Protein AF-A0A2E1GQQ6-F1 (afdb_monomer_lite)

Structure (mmCIF, N/CA/C/O backbone):
data_AF-A0A2E1GQQ6-F1
#
_entry.id   AF-A0A2E1GQQ6-F1
#
loop_
_atom_site.group_PDB
_atom_site.id
_atom_site.type_symbol
_atom_site.label_atom_id
_atom_site.label_alt_id
_atom_site.label_comp_id
_atom_site.label_asym_id
_atom_site.label_entity_id
_atom_site.label_seq_id
_atom_site.pdbx_PDB_ins_code
_atom_site.Cartn_x
_atom_site.Cartn_y
_atom_site.Cartn_z
_atom_site.occupancy
_atom_site.B_iso_or_equiv
_atom_site.auth_seq_id
_atom_site.auth_comp_id
_atom_site.auth_asym_id
_atom_site.auth_atom_id
_atom_site.pdbx_PDB_model_num
ATOM 1 N N . MET A 1 1 ? 24.071 32.514 13.127 1.00 74.44 1 MET A N 1
ATOM 2 C CA . MET A 1 1 ? 22.614 32.603 12.866 1.00 74.44 1 MET A CA 1
ATOM 3 C C . MET A 1 1 ? 22.090 31.425 12.038 1.00 74.44 1 MET A C 1
ATOM 5 O O . MET A 1 1 ? 21.162 30.774 12.488 1.00 74.44 1 MET A O 1
ATOM 9 N N . VAL A 1 2 ? 22.703 31.080 10.898 1.00 82.38 2 VAL A N 1
ATOM 10 C CA . VAL A 1 2 ? 22.243 29.980 10.014 1.00 82.38 2 VAL A CA 1
ATOM 11 C C . VAL A 1 2 ? 22.197 28.607 10.707 1.00 82.38 2 VAL A C 1
ATOM 13 O O . VAL A 1 2 ? 21.226 27.877 10.551 1.00 82.38 2 VAL A O 1
ATOM 16 N N . ILE A 1 3 ? 23.193 28.286 11.541 1.00 85.06 3 ILE A N 1
ATOM 17 C CA . ILE A 1 3 ? 23.261 26.999 12.259 1.00 85.06 3 ILE A CA 1
ATOM 18 C C . ILE A 1 3 ? 22.079 26.824 13.229 1.00 85.06 3 ILE A C 1
ATOM 20 O O . ILE A 1 3 ? 21.514 25.742 13.313 1.00 85.06 3 ILE A O 1
ATOM 24 N N . ALA A 1 4 ? 21.651 27.891 13.915 1.00 84.00 4 ALA A N 1
ATOM 25 C CA . ALA A 1 4 ? 20.536 27.822 14.863 1.00 84.00 4 ALA A CA 1
ATOM 26 C C . ALA A 1 4 ? 19.196 27.529 14.165 1.00 84.00 4 ALA A C 1
ATOM 28 O O . ALA A 1 4 ? 18.404 26.731 14.662 1.00 84.00 4 ALA A O 1
ATOM 29 N N . VAL A 1 5 ? 18.973 28.128 12.989 1.00 84.75 5 VAL A N 1
ATOM 30 C CA . VAL A 1 5 ? 17.780 27.879 12.161 1.00 84.75 5 VAL A CA 1
ATOM 31 C C . VAL A 1 5 ? 17.817 26.475 11.553 1.00 84.75 5 VAL A C 1
ATOM 33 O O . VAL A 1 5 ? 16.802 25.784 11.532 1.00 84.75 5 VAL A O 1
ATOM 36 N N . ALA A 1 6 ? 18.988 26.016 11.103 1.00 84.00 6 ALA A N 1
ATOM 37 C CA . ALA A 1 6 ? 19.149 24.665 10.572 1.00 84.00 6 ALA A CA 1
ATOM 38 C C . ALA A 1 6 ? 18.859 23.597 11.640 1.00 84.00 6 ALA A C 1
ATOM 40 O O . ALA A 1 6 ? 18.137 22.640 11.368 1.00 84.00 6 ALA A O 1
ATOM 41 N N . SER A 1 7 ? 19.354 23.787 12.867 1.00 80.06 7 SER A N 1
ATOM 42 C CA . SER A 1 7 ? 19.105 22.866 13.978 1.00 80.06 7 SER A CA 1
ATOM 43 C C . SER A 1 7 ? 17.629 22.820 14.385 1.00 80.06 7 SER A C 1
ATOM 45 O O . SER A 1 7 ? 17.089 21.732 14.572 1.00 80.06 7 SER A O 1
ATOM 47 N N . SER A 1 8 ? 16.938 23.962 14.482 1.00 77.19 8 SER A N 1
ATOM 48 C CA . SER A 1 8 ? 15.508 23.974 14.828 1.00 77.19 8 SER A CA 1
ATOM 49 C C . SER A 1 8 ? 14.635 23.342 13.735 1.00 77.19 8 SER A C 1
ATOM 51 O O . SER A 1 8 ? 13.708 22.582 14.035 1.00 77.19 8 SER A O 1
ATOM 53 N N . LEU A 1 9 ? 14.964 23.571 12.460 1.00 81.81 9 LEU A N 1
ATOM 54 C CA . LEU A 1 9 ? 14.266 22.951 11.334 1.00 81.81 9 LEU A CA 1
ATOM 55 C C . LEU A 1 9 ? 14.525 21.437 11.258 1.00 81.81 9 LEU A C 1
ATOM 57 O O . LEU A 1 9 ? 13.600 20.665 11.013 1.00 81.81 9 LEU A O 1
ATOM 61 N N . ALA A 1 10 ? 15.755 20.991 11.522 1.00 80.00 10 ALA A N 1
ATOM 62 C CA . ALA A 1 10 ? 16.095 19.569 11.550 1.00 80.00 10 ALA A CA 1
ATOM 63 C C . ALA A 1 10 ? 15.324 18.814 12.648 1.00 80.00 10 ALA A C 1
ATOM 65 O O . ALA A 1 10 ? 14.791 17.730 12.398 1.00 80.00 10 ALA A O 1
ATOM 66 N N . LEU A 1 11 ? 15.210 19.406 13.842 1.00 76.94 11 LEU A N 1
ATOM 67 C CA . LEU A 1 11 ? 14.472 18.818 14.964 1.00 76.94 11 LEU A CA 1
ATOM 68 C C . LEU A 1 11 ? 12.967 18.719 14.679 1.00 76.94 11 LEU A C 1
ATOM 70 O O . LEU A 1 11 ? 12.367 17.661 14.882 1.00 76.94 11 LEU A O 1
ATOM 74 N N . THR A 1 12 ? 12.362 19.790 14.160 1.00 77.19 12 THR A N 1
ATOM 75 C CA . THR A 1 12 ? 10.931 19.793 13.814 1.00 77.19 12 THR A CA 1
ATOM 76 C C . THR A 1 12 ? 10.620 18.827 12.669 1.00 77.19 12 THR A C 1
ATOM 78 O O . THR A 1 12 ? 9.651 18.072 12.760 1.00 77.19 12 THR A O 1
ATOM 81 N N . HIS A 1 13 ? 11.469 18.766 11.636 1.00 79.31 13 HIS A N 1
ATOM 82 C CA . HIS A 1 13 ? 11.330 17.803 10.543 1.00 79.31 13 HIS A CA 1
ATOM 83 C C . HIS A 1 13 ? 11.395 16.359 11.046 1.00 79.31 13 HIS A C 1
ATOM 85 O O . HIS A 1 13 ? 10.543 15.554 10.681 1.00 79.31 13 HIS A O 1
ATOM 91 N N . SER A 1 14 ? 12.365 16.026 11.903 1.00 77.25 14 SER A N 1
ATOM 92 C CA . SER A 1 14 ? 12.521 14.663 12.424 1.00 77.25 14 SER A CA 1
ATOM 93 C C . SER A 1 14 ? 11.286 14.201 13.209 1.00 77.25 14 SER A C 1
ATOM 95 O O . SER A 1 14 ? 10.759 13.122 12.946 1.00 77.25 14 SER A O 1
ATOM 97 N N . SER A 1 15 ? 10.759 15.055 14.097 1.00 78.75 15 SER A N 1
ATOM 98 C CA . SER A 1 15 ? 9.586 14.732 14.922 1.00 78.75 15 SER A CA 1
ATOM 99 C C . SER A 1 15 ? 8.288 14.602 14.109 1.00 78.75 15 SER A C 1
ATOM 101 O O . SER A 1 15 ? 7.494 13.688 14.334 1.00 78.75 15 SER A O 1
ATOM 103 N N . LEU A 1 16 ? 8.063 15.484 13.129 1.00 84.00 16 LEU A N 1
ATOM 104 C CA . LEU A 1 16 ? 6.848 15.456 12.304 1.00 84.00 16 LEU A CA 1
ATOM 105 C C . LEU A 1 16 ? 6.864 14.337 11.258 1.00 84.00 16 LEU A C 1
ATOM 107 O O . LEU A 1 16 ? 5.804 13.819 10.899 1.00 84.00 16 LEU A O 1
ATOM 111 N N . LYS A 1 17 ? 8.047 13.951 10.772 1.00 84.25 17 LYS A N 1
ATOM 112 C CA . LYS A 1 17 ? 8.210 12.959 9.703 1.00 84.25 17 LYS A CA 1
ATOM 113 C C . LYS A 1 17 ? 7.617 11.603 10.064 1.00 84.25 17 LYS A C 1
ATOM 115 O O . LYS A 1 17 ? 7.040 10.954 9.198 1.00 84.25 17 LYS A O 1
ATOM 120 N N . GLU A 1 18 ? 7.738 11.172 11.315 1.00 85.25 18 GLU A N 1
ATOM 121 C CA . GLU A 1 18 ? 7.160 9.902 11.763 1.00 85.25 18 GLU A CA 1
ATOM 122 C C . GLU A 1 18 ? 5.626 9.945 11.756 1.00 85.25 18 GLU A C 1
ATOM 124 O O . GLU A 1 18 ? 4.987 9.096 11.136 1.00 85.25 18 GLU A O 1
ATOM 129 N N . LYS A 1 19 ? 5.027 11.001 12.323 1.00 88.25 19 LYS A N 1
ATOM 130 C CA . LYS A 1 19 ? 3.566 11.187 12.309 1.00 88.25 19 LYS A CA 1
ATOM 131 C C . LYS A 1 19 ? 3.003 11.260 10.889 1.00 88.25 19 LYS A C 1
ATOM 133 O O . LYS A 1 19 ? 1.976 10.658 10.596 1.00 88.25 19 LYS A O 1
ATOM 138 N N . GLN A 1 20 ? 3.690 11.964 9.990 1.00 87.38 20 GLN A N 1
ATOM 139 C CA . GLN A 1 20 ? 3.296 12.051 8.583 1.00 87.38 20 GLN A CA 1
ATOM 140 C C . GLN A 1 20 ? 3.356 10.688 7.887 1.00 87.38 20 GLN A C 1
ATOM 142 O O . GLN A 1 20 ? 2.429 10.338 7.162 1.00 87.38 20 GLN A O 1
ATOM 147 N N . LYS A 1 21 ? 4.412 9.900 8.127 1.00 89.25 21 LYS A N 1
ATOM 148 C CA . LYS A 1 21 ? 4.534 8.545 7.572 1.00 89.25 21 LYS A CA 1
ATOM 149 C C . LYS A 1 21 ? 3.391 7.640 8.025 1.00 89.25 21 LYS A C 1
ATOM 151 O O . LYS A 1 21 ? 2.816 6.953 7.185 1.00 89.25 21 LYS A O 1
ATOM 156 N N . ASN A 1 22 ? 3.041 7.679 9.308 1.00 90.19 22 ASN A N 1
ATOM 157 C CA . ASN A 1 22 ? 1.941 6.878 9.844 1.00 90.19 22 ASN A CA 1
ATOM 158 C C . ASN A 1 22 ? 0.600 7.306 9.236 1.00 90.19 22 ASN A C 1
ATOM 160 O O . ASN A 1 22 ? -0.171 6.460 8.798 1.00 90.19 22 ASN A O 1
ATOM 164 N N . ASN A 1 23 ? 0.362 8.612 9.085 1.00 90.88 23 ASN A N 1
ATOM 165 C CA . ASN A 1 23 ? -0.854 9.108 8.439 1.00 90.88 23 ASN A CA 1
ATOM 166 C C . ASN A 1 23 ? -0.981 8.640 6.981 1.00 90.88 23 ASN A C 1
ATOM 168 O O . ASN A 1 23 ? -2.053 8.196 6.580 1.00 90.88 23 ASN A O 1
ATOM 172 N N . VAL A 1 24 ? 0.106 8.696 6.203 1.00 93.00 24 VAL A N 1
ATOM 173 C CA . VAL A 1 24 ? 0.122 8.225 4.805 1.00 93.00 24 VAL A CA 1
ATOM 174 C C . VAL A 1 24 ? -0.084 6.708 4.726 1.00 93.00 24 VAL A C 1
ATOM 176 O O . VAL A 1 24 ? -0.796 6.227 3.846 1.00 93.00 24 VAL A O 1
ATOM 179 N N . ARG A 1 25 ? 0.509 5.941 5.652 1.00 93.88 25 ARG A N 1
ATOM 180 C CA . ARG A 1 25 ? 0.303 4.488 5.758 1.00 93.88 25 ARG A CA 1
ATOM 181 C C . ARG A 1 25 ? -1.166 4.158 6.030 1.00 93.88 25 ARG A C 1
ATOM 183 O O . ARG A 1 25 ? -1.743 3.357 5.298 1.00 93.88 25 ARG A O 1
ATOM 190 N N . ASN A 1 26 ? -1.775 4.811 7.014 1.00 95.06 26 ASN A N 1
ATOM 191 C CA . ASN A 1 26 ? -3.164 4.559 7.393 1.00 95.06 26 ASN A CA 1
ATOM 192 C C . ASN A 1 26 ? -4.144 4.989 6.298 1.00 95.06 26 ASN A C 1
ATOM 194 O O . ASN A 1 26 ? -5.111 4.287 6.025 1.00 95.06 26 ASN A O 1
ATOM 198 N N . GLU A 1 27 ? -3.874 6.104 5.618 1.00 95.12 27 GLU A N 1
ATOM 199 C CA . GLU A 1 27 ? -4.644 6.531 4.448 1.00 95.12 27 GLU A CA 1
ATOM 200 C C . GLU A 1 27 ? -4.548 5.516 3.299 1.00 95.12 27 GLU A C 1
ATOM 202 O O . GLU A 1 27 ? -5.554 5.204 2.666 1.00 95.12 27 GLU A O 1
ATOM 207 N N . LYS A 1 28 ? -3.368 4.933 3.052 1.00 94.81 28 L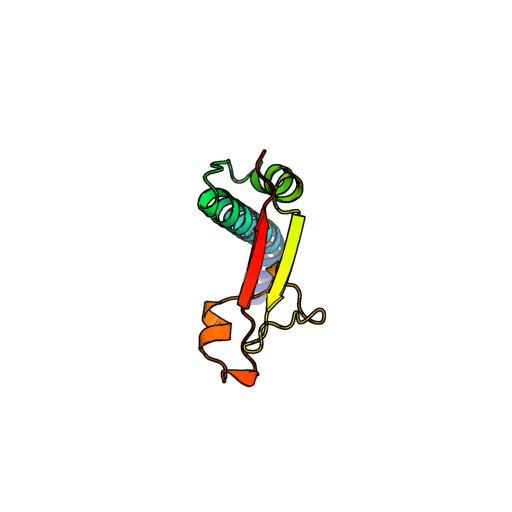YS A N 1
ATOM 208 C CA . LYS A 1 28 ? -3.227 3.858 2.059 1.00 94.81 28 LYS A CA 1
ATOM 209 C C . LYS A 1 28 ? -4.069 2.633 2.430 1.00 94.81 28 LYS A C 1
ATOM 211 O O . LYS A 1 28 ? -4.767 2.111 1.566 1.00 94.81 28 LYS A O 1
ATOM 216 N N . MET A 1 29 ? -4.038 2.203 3.692 1.00 95.88 29 MET A N 1
ATOM 217 C CA . MET A 1 29 ? -4.866 1.090 4.184 1.00 95.88 29 MET A CA 1
ATOM 218 C C . MET A 1 29 ? -6.362 1.384 4.037 1.00 95.88 29 MET A C 1
ATOM 220 O O . MET A 1 29 ? -7.102 0.554 3.518 1.00 95.88 29 MET A O 1
ATOM 224 N N . GLN A 1 30 ? -6.790 2.588 4.420 1.00 96.19 30 GLN A N 1
ATOM 225 C CA . GLN A 1 30 ? -8.163 3.060 4.255 1.00 96.19 30 GLN A CA 1
ATOM 226 C C . GLN A 1 30 ? -8.601 3.013 2.785 1.00 96.19 30 GLN A C 1
ATOM 228 O O . GLN A 1 30 ? -9.688 2.530 2.485 1.00 96.19 30 GLN A O 1
ATOM 233 N N . ASN A 1 31 ? -7.749 3.472 1.865 1.00 94.81 31 ASN A N 1
ATOM 234 C CA . ASN A 1 31 ? -8.048 3.450 0.435 1.00 94.81 31 ASN A CA 1
ATOM 235 C C . ASN A 1 31 ? -8.184 2.021 -0.103 1.00 94.81 31 ASN A C 1
ATOM 237 O O . ASN A 1 31 ? -9.079 1.772 -0.903 1.00 94.81 31 ASN A O 1
ATOM 241 N N . ILE A 1 32 ? -7.341 1.082 0.346 1.00 94.44 32 ILE A N 1
ATOM 242 C CA . ILE A 1 32 ? -7.444 -0.338 -0.031 1.00 94.44 32 ILE A CA 1
ATOM 243 C C . ILE A 1 32 ? -8.767 -0.925 0.477 1.00 94.44 32 ILE A C 1
ATOM 245 O O . ILE A 1 32 ? -9.510 -1.515 -0.305 1.00 94.44 32 ILE A O 1
ATOM 249 N N . LEU A 1 33 ? -9.114 -0.698 1.745 1.00 95.31 33 LEU A N 1
ATOM 250 C CA . LEU A 1 33 ? -10.388 -1.135 2.329 1.00 95.31 33 LEU A CA 1
ATOM 251 C C . LEU A 1 33 ? -11.605 -0.543 1.602 1.00 95.31 33 LEU A C 1
ATOM 253 O O . LEU A 1 33 ? -12.589 -1.241 1.358 1.00 95.31 33 LEU A O 1
ATOM 257 N N . ALA A 1 34 ? -11.522 0.717 1.176 1.00 95.56 34 ALA A N 1
ATOM 258 C CA . ALA A 1 34 ? -12.597 1.358 0.428 1.00 95.56 34 ALA A CA 1
ATOM 259 C C . ALA A 1 34 ? -12.860 0.676 -0.927 1.00 95.56 34 ALA A C 1
ATOM 261 O O . ALA A 1 34 ? -14.000 0.681 -1.392 1.00 95.56 34 ALA A O 1
ATOM 262 N N . THR A 1 35 ? -11.851 0.045 -1.548 1.00 93.56 35 THR A N 1
ATOM 263 C CA . THR A 1 35 ? -12.033 -0.689 -2.818 1.00 93.56 35 THR A CA 1
ATOM 264 C C . THR A 1 35 ? -12.907 -1.937 -2.684 1.00 93.56 35 THR A C 1
ATOM 266 O O . THR A 1 35 ? -13.537 -2.339 -3.657 1.00 93.56 35 THR A O 1
ATOM 269 N N . ILE A 1 36 ? -12.988 -2.508 -1.478 1.00 93.25 36 ILE A N 1
ATOM 270 C CA . ILE A 1 36 ? -13.840 -3.658 -1.141 1.00 93.25 36 ILE A CA 1
ATOM 271 C C . ILE A 1 36 ? -15.112 -3.234 -0.386 1.00 93.25 36 ILE A C 1
ATOM 273 O O . ILE A 1 36 ? -15.802 -4.069 0.189 1.00 93.25 36 ILE A O 1
ATOM 277 N N . GLY A 1 37 ? -15.430 -1.932 -0.377 1.00 92.56 37 GLY A N 1
ATOM 278 C CA . GLY A 1 37 ? -16.648 -1.380 0.224 1.00 92.56 37 GLY A CA 1
ATOM 279 C C . GLY A 1 37 ? -16.590 -1.146 1.738 1.00 92.56 37 GLY A C 1
ATOM 280 O O . GLY A 1 37 ? -17.611 -0.807 2.335 1.00 92.56 37 GLY A O 1
ATOM 281 N N . ILE A 1 38 ? -15.420 -1.288 2.370 1.00 92.88 38 ILE A N 1
ATOM 282 C CA . ILE A 1 38 ? -15.241 -1.048 3.806 1.00 92.88 38 ILE A CA 1
ATOM 283 C C . ILE A 1 38 ? -14.736 0.381 4.022 1.00 92.88 38 ILE A C 1
ATOM 285 O O . ILE A 1 38 ? -13.579 0.704 3.753 1.00 92.88 38 ILE A O 1
ATOM 289 N N . TYR A 1 39 ? -15.602 1.247 4.544 1.00 93.75 39 TYR A N 1
ATOM 290 C CA . TYR A 1 39 ? -15.263 2.633 4.863 1.00 93.75 39 TYR A CA 1
ATOM 291 C C . TYR A 1 39 ? -14.936 2.773 6.347 1.00 93.75 39 TYR A C 1
ATOM 293 O O . TYR A 1 39 ? -15.738 2.421 7.208 1.00 93.75 39 TYR A O 1
ATOM 301 N N . THR A 1 40 ? -13.756 3.307 6.646 1.00 91.38 40 THR A N 1
ATOM 302 C CA . THR A 1 40 ? -13.251 3.433 8.015 1.00 91.38 40 THR A CA 1
ATOM 303 C C . THR A 1 40 ? -12.508 4.752 8.231 1.00 91.38 40 THR A C 1
ATOM 305 O O . THR A 1 40 ? -12.208 5.454 7.263 1.00 91.38 40 THR A O 1
ATOM 308 N N . SER A 1 41 ? -12.231 5.115 9.486 1.00 92.38 41 SER A N 1
ATOM 309 C CA . SER A 1 41 ? -11.398 6.272 9.827 1.00 92.38 41 SER A CA 1
ATOM 310 C C . SER A 1 41 ? -9.909 5.935 9.711 1.00 92.38 41 SER A C 1
ATOM 312 O O . SER A 1 41 ? -9.511 4.770 9.728 1.00 92.38 41 SER A O 1
ATOM 314 N N . ARG A 1 42 ? -9.045 6.955 9.631 1.00 88.38 42 ARG A N 1
ATOM 315 C CA . ARG A 1 42 ? -7.588 6.735 9.599 1.00 88.38 42 ARG A CA 1
ATOM 316 C C . ARG A 1 42 ? -7.057 6.108 10.889 1.00 88.38 42 ARG A C 1
ATOM 318 O O . ARG A 1 42 ? -6.043 5.420 10.834 1.00 88.38 42 ARG A O 1
ATOM 325 N N . GLU A 1 43 ? -7.697 6.337 12.037 1.00 90.56 43 GLU A N 1
ATOM 326 C CA . GLU A 1 43 ? -7.257 5.735 13.303 1.00 90.56 43 GLU A CA 1
ATOM 327 C C . GLU A 1 43 ? -7.551 4.232 13.365 1.00 90.56 43 GLU A C 1
ATOM 329 O O . GLU A 1 43 ? -6.764 3.484 13.933 1.00 90.56 43 GLU A O 1
ATOM 334 N N . SER A 1 44 ? -8.656 3.788 12.759 1.00 92.69 44 SER A N 1
ATOM 335 C CA . SER A 1 44 ? -9.115 2.389 12.788 1.00 92.69 44 SER A CA 1
ATOM 336 C C . SER A 1 44 ? -8.736 1.589 11.535 1.00 92.69 44 SER A C 1
ATOM 338 O O . SER A 1 44 ? -8.927 0.374 11.486 1.00 92.69 44 SER A O 1
ATOM 340 N N . ALA A 1 45 ? -8.162 2.251 10.524 1.00 93.81 45 ALA A N 1
ATOM 341 C CA . ALA A 1 45 ? -7.771 1.633 9.262 1.00 93.81 45 ALA A CA 1
ATOM 342 C C . ALA A 1 45 ? -6.805 0.457 9.439 1.00 93.81 45 ALA A C 1
ATOM 344 O O . ALA A 1 45 ? -6.990 -0.558 8.783 1.00 93.81 45 ALA A O 1
ATOM 345 N N . GLU A 1 46 ? -5.808 0.561 10.320 1.00 94.50 46 GLU A N 1
ATOM 346 C CA . GLU A 1 46 ? -4.799 -0.495 10.490 1.00 94.50 46 GLU A CA 1
ATOM 347 C C . GLU A 1 46 ? -5.379 -1.779 11.102 1.00 94.50 46 GLU A C 1
ATOM 349 O O . GLU A 1 46 ? -5.094 -2.881 10.627 1.00 94.50 46 GLU A O 1
ATOM 354 N N . GLU A 1 47 ? -6.246 -1.642 12.107 1.00 95.00 47 GLU A N 1
ATOM 355 C CA . GLU A 1 47 ? -6.919 -2.773 12.753 1.00 95.00 47 GLU A CA 1
ATOM 356 C C . GLU A 1 47 ? -7.833 -3.508 11.763 1.00 95.00 47 GLU A C 1
ATOM 358 O O . GLU A 1 47 ? -7.741 -4.725 11.594 1.00 95.00 47 GLU A O 1
ATOM 363 N N . ILE A 1 48 ? -8.674 -2.759 11.047 1.00 94.44 48 ILE A N 1
ATOM 364 C CA . ILE A 1 48 ? -9.630 -3.316 10.082 1.00 94.44 48 ILE A CA 1
ATOM 365 C C . ILE A 1 48 ? -8.899 -3.892 8.865 1.00 94.44 48 ILE A C 1
ATOM 367 O O . ILE A 1 48 ? -9.282 -4.946 8.359 1.00 94.44 48 ILE A O 1
ATOM 371 N N . TYR A 1 49 ? -7.816 -3.252 8.422 1.00 95.38 49 TYR A N 1
ATOM 372 C CA . TYR A 1 49 ? -6.976 -3.754 7.337 1.00 95.38 49 TYR A CA 1
ATOM 373 C C . TYR A 1 49 ? -6.393 -5.117 7.685 1.00 95.38 49 TYR A C 1
ATOM 375 O O . TYR A 1 49 ? -6.541 -6.054 6.912 1.00 95.38 49 TYR A O 1
ATOM 383 N N . THR A 1 50 ? -5.808 -5.251 8.876 1.00 94.00 50 THR A N 1
ATOM 384 C CA . THR A 1 50 ? -5.221 -6.518 9.336 1.00 94.00 50 THR A CA 1
ATOM 385 C C . THR A 1 50 ? -6.274 -7.619 9.487 1.00 94.00 50 THR A C 1
ATOM 387 O O . THR A 1 50 ? -5.970 -8.796 9.323 1.00 94.00 50 THR A O 1
ATOM 390 N N . LYS A 1 51 ? -7.526 -7.248 9.778 1.00 94.44 51 LYS A N 1
ATOM 391 C CA . LYS A 1 51 ? -8.643 -8.191 9.882 1.00 94.44 51 LYS A CA 1
ATOM 392 C C . LYS A 1 51 ? -9.123 -8.713 8.524 1.00 94.44 5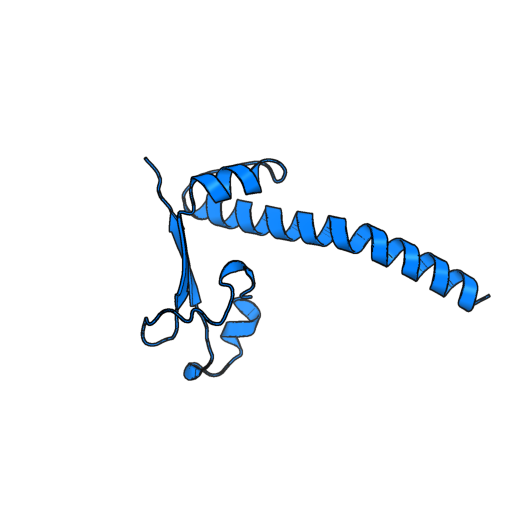1 LYS A C 1
ATOM 394 O O . LYS A 1 51 ? -9.500 -9.876 8.435 1.00 94.44 51 LYS A O 1
ATOM 399 N N . HIS A 1 52 ? -9.159 -7.859 7.500 1.00 94.25 52 HIS A N 1
ATOM 400 C CA . HIS A 1 52 ? -9.778 -8.191 6.213 1.00 94.25 52 HIS A CA 1
ATOM 401 C C . HIS A 1 52 ? -8.782 -8.543 5.111 1.00 94.25 52 HIS A C 1
ATOM 403 O O . HIS A 1 52 ? -9.121 -9.337 4.240 1.00 94.25 52 HIS A O 1
ATOM 409 N N . ILE A 1 53 ? -7.577 -7.977 5.111 1.00 95.00 53 ILE A N 1
ATOM 410 C CA . ILE A 1 53 ? -6.562 -8.263 4.095 1.00 95.00 53 ILE A CA 1
ATOM 411 C C . ILE A 1 53 ? -5.728 -9.452 4.560 1.00 95.00 53 ILE A C 1
ATOM 413 O O . ILE A 1 53 ? -4.893 -9.333 5.454 1.00 95.00 53 ILE A O 1
ATOM 417 N N . VAL A 1 54 ? -5.986 -10.611 3.956 1.00 94.69 54 VAL A N 1
ATOM 418 C CA . VAL A 1 54 ? -5.389 -11.894 4.352 1.00 94.69 54 VAL A CA 1
ATOM 419 C C . VAL A 1 54 ? -4.071 -12.178 3.642 1.00 94.69 54 VAL A C 1
ATOM 421 O O . VAL A 1 54 ? -3.221 -12.881 4.183 1.00 94.69 54 VAL A O 1
ATOM 424 N N . GLU A 1 55 ? -3.882 -11.627 2.443 1.00 93.81 55 GLU A N 1
ATOM 425 C CA . GLU A 1 55 ? -2.672 -11.843 1.655 1.00 93.81 55 GLU A CA 1
ATOM 426 C C . GLU A 1 55 ? -2.297 -10.592 0.857 1.00 93.81 55 GLU A C 1
ATOM 428 O O . GLU A 1 55 ? -3.155 -9.903 0.297 1.00 93.81 55 GLU A O 1
ATOM 433 N N . GLU A 1 56 ? -0.995 -10.315 0.778 1.00 94.50 56 GLU A N 1
ATOM 434 C CA . GLU A 1 56 ? -0.441 -9.258 -0.063 1.00 94.50 56 GLU A CA 1
ATOM 435 C C . GLU A 1 56 ? 0.568 -9.847 -1.053 1.00 94.50 56 GLU A C 1
ATOM 437 O O . GLU A 1 56 ? 1.642 -10.311 -0.670 1.00 94.50 56 GLU A O 1
ATOM 442 N N . LEU A 1 57 ? 0.269 -9.768 -2.345 1.00 94.38 57 LEU A N 1
ATOM 443 C CA . LEU A 1 57 ? 1.062 -10.366 -3.416 1.00 94.38 57 LEU A CA 1
ATOM 444 C C . LEU A 1 57 ? 1.724 -9.290 -4.278 1.00 94.38 57 LEU A C 1
ATOM 446 O O . LEU A 1 57 ? 1.085 -8.330 -4.701 1.00 94.38 57 LEU A O 1
ATOM 450 N N . SER A 1 58 ? 3.008 -9.468 -4.573 1.00 94.94 58 SER A N 1
ATOM 451 C CA . SER A 1 58 ? 3.789 -8.601 -5.457 1.00 94.94 58 SER A CA 1
ATOM 452 C C . SER A 1 58 ? 3.971 -9.292 -6.799 1.00 94.94 58 SER A C 1
ATOM 454 O O . SER A 1 58 ? 5.006 -9.899 -7.067 1.00 94.94 58 SER A O 1
ATOM 456 N N . LEU A 1 59 ? 2.948 -9.241 -7.645 1.00 94.56 59 LEU A N 1
ATOM 457 C CA . LEU A 1 59 ? 2.942 -10.000 -8.889 1.00 94.56 59 LEU A CA 1
ATOM 458 C C . LEU A 1 59 ? 3.918 -9.418 -9.911 1.00 94.56 59 LEU A C 1
ATOM 460 O O . LEU A 1 59 ? 4.039 -8.203 -10.068 1.00 94.56 59 LEU A O 1
ATOM 464 N N . LYS A 1 60 ? 4.600 -10.291 -10.640 1.00 93.94 60 LYS A N 1
ATOM 465 C CA . LYS A 1 60 ? 5.313 -9.947 -11.871 1.00 93.94 60 LYS A CA 1
ATOM 466 C C . LYS A 1 60 ? 4.358 -10.024 -13.059 1.00 93.94 60 LYS A C 1
ATOM 468 O O . LYS A 1 60 ? 3.231 -10.502 -12.943 1.00 93.94 60 LYS A O 1
ATOM 473 N N . ILE A 1 61 ? 4.827 -9.588 -14.224 1.00 91.06 61 ILE A N 1
ATOM 474 C CA . ILE A 1 61 ? 4.044 -9.648 -15.465 1.00 91.06 61 ILE A CA 1
ATOM 475 C C . ILE A 1 61 ? 3.650 -11.077 -15.877 1.00 91.06 61 ILE A C 1
ATOM 477 O O . ILE A 1 61 ? 2.635 -11.269 -16.535 1.00 91.06 61 ILE A O 1
ATOM 481 N N . ASP A 1 62 ? 4.418 -12.083 -15.458 1.00 91.69 62 ASP A N 1
ATOM 482 C CA . ASP A 1 62 ? 4.125 -13.502 -15.693 1.00 91.69 62 ASP A CA 1
ATOM 483 C C . ASP A 1 62 ? 3.105 -14.096 -14.699 1.00 91.69 62 ASP A C 1
ATOM 485 O O . ASP A 1 62 ? 2.775 -15.277 -14.787 1.00 91.69 62 ASP A O 1
ATOM 489 N N . GLY A 1 63 ? 2.605 -13.297 -13.750 1.00 89.69 63 GLY A N 1
ATOM 490 C CA . GLY A 1 63 ? 1.674 -13.731 -12.709 1.00 89.69 63 GLY A CA 1
ATOM 491 C C . GLY A 1 63 ? 2.332 -14.434 -11.519 1.00 89.69 63 GLY A C 1
ATOM 492 O O . GLY A 1 63 ? 1.632 -14.820 -10.584 1.00 89.69 63 GLY A O 1
ATOM 493 N N . THR A 1 64 ? 3.659 -14.587 -11.502 1.00 93.06 64 THR A N 1
ATOM 494 C CA . THR A 1 64 ? 4.371 -15.137 -10.342 1.00 93.06 64 THR A CA 1
ATOM 495 C C . THR A 1 64 ? 4.497 -14.098 -9.232 1.00 93.06 64 THR A C 1
ATOM 497 O O . THR A 1 64 ? 4.664 -12.903 -9.486 1.00 93.06 64 THR A O 1
ATOM 500 N N . ASN A 1 65 ? 4.430 -14.545 -7.976 1.00 93.25 65 ASN A N 1
ATOM 501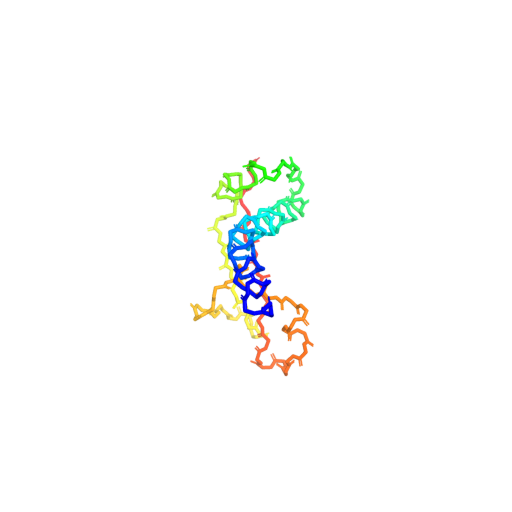 C CA . ASN A 1 65 ? 4.628 -13.669 -6.826 1.00 93.25 65 ASN A CA 1
ATOM 502 C C . ASN A 1 65 ? 6.124 -13.441 -6.562 1.00 93.25 65 ASN A C 1
ATOM 504 O O . ASN A 1 65 ? 6.894 -14.393 -6.417 1.00 93.25 65 ASN A O 1
ATOM 508 N N . ASP A 1 66 ? 6.533 -12.181 -6.451 1.00 92.31 66 ASP A N 1
ATOM 509 C CA . ASP A 1 66 ? 7.865 -11.796 -6.008 1.00 92.31 66 ASP A CA 1
ATOM 510 C C . ASP A 1 66 ? 7.904 -11.569 -4.492 1.00 92.31 66 ASP A C 1
ATOM 512 O O . ASP A 1 66 ? 7.567 -10.500 -3.993 1.00 92.31 66 ASP A O 1
ATOM 516 N N . GLN A 1 67 ? 8.386 -12.566 -3.753 1.00 88.94 67 GLN A N 1
ATOM 517 C CA . GLN A 1 67 ? 8.507 -12.489 -2.293 1.00 88.94 67 GLN A CA 1
ATOM 518 C C . GLN A 1 67 ? 9.670 -11.601 -1.812 1.00 88.94 67 GLN A C 1
ATOM 520 O O . GLN A 1 67 ? 9.799 -11.362 -0.614 1.00 88.94 67 GLN A O 1
ATOM 525 N N . SER A 1 68 ? 10.536 -11.116 -2.711 1.00 88.00 68 SER A N 1
ATOM 526 C CA . SER A 1 68 ? 11.678 -10.272 -2.330 1.00 88.00 68 SER A CA 1
ATOM 527 C C . SER A 1 68 ? 11.289 -8.825 -2.018 1.00 88.00 68 SER A C 1
ATOM 529 O O . SER A 1 68 ? 12.064 -8.097 -1.394 1.00 88.00 68 SER A O 1
ATOM 531 N N . VAL A 1 69 ? 10.091 -8.401 -2.430 1.00 87.56 69 VAL A N 1
ATOM 532 C CA . VAL A 1 69 ? 9.607 -7.029 -2.277 1.00 87.56 69 VAL A CA 1
ATOM 533 C C . VAL A 1 69 ? 8.342 -7.024 -1.428 1.00 87.56 69 VAL A C 1
ATOM 535 O O . VAL A 1 69 ? 7.437 -7.827 -1.607 1.00 87.56 69 VAL A O 1
ATOM 538 N N . SER A 1 70 ? 8.263 -6.076 -0.498 1.00 90.88 70 SER A N 1
ATOM 539 C CA . SER A 1 70 ? 7.046 -5.856 0.280 1.00 90.88 70 SER A CA 1
ATOM 540 C C . SER A 1 70 ? 5.985 -5.165 -0.577 1.00 90.88 70 SER A C 1
ATOM 542 O O . SER A 1 70 ? 6.148 -3.997 -0.946 1.00 90.88 70 SER A O 1
ATOM 544 N N . THR A 1 71 ? 4.879 -5.867 -0.823 1.00 91.69 71 THR A N 1
ATOM 545 C CA . THR A 1 71 ? 3.718 -5.408 -1.600 1.00 91.69 71 THR A CA 1
ATOM 546 C C . THR A 1 71 ? 3.215 -4.042 -1.141 1.00 91.69 71 THR A C 1
ATOM 548 O O . THR A 1 71 ? 3.067 -3.117 -1.944 1.00 91.69 71 THR A O 1
ATOM 551 N N . PHE A 1 72 ? 3.041 -3.855 0.171 1.00 93.00 72 PHE A N 1
ATOM 552 C CA . PHE A 1 72 ? 2.617 -2.579 0.745 1.00 93.00 72 PHE A CA 1
ATOM 553 C C . PHE A 1 72 ? 3.548 -1.398 0.431 1.00 93.00 72 PHE A C 1
ATOM 555 O O . PHE A 1 72 ? 3.088 -0.259 0.346 1.00 93.00 72 PHE A O 1
ATOM 562 N N . ASN A 1 73 ? 4.841 -1.626 0.216 1.00 91.94 73 ASN A N 1
ATOM 563 C CA . ASN A 1 73 ? 5.795 -0.553 -0.078 1.00 91.94 73 ASN A CA 1
ATOM 564 C C . ASN A 1 73 ? 5.885 -0.208 -1.572 1.00 91.94 73 ASN A C 1
ATOM 566 O O . ASN A 1 73 ? 6.504 0.797 -1.940 1.00 91.94 73 ASN A O 1
ATOM 570 N N . ILE A 1 74 ? 5.230 -0.986 -2.436 1.00 92.00 74 ILE A N 1
ATOM 571 C CA . ILE A 1 74 ? 5.206 -0.725 -3.870 1.00 92.00 74 ILE A CA 1
ATOM 572 C C . ILE A 1 74 ? 4.410 0.551 -4.155 1.00 92.00 74 ILE A C 1
ATOM 574 O O . ILE A 1 74 ? 3.304 0.778 -3.651 1.00 92.00 74 ILE A O 1
ATOM 578 N N . SER A 1 75 ? 5.007 1.406 -4.984 1.00 92.00 75 SER A N 1
ATOM 579 C CA . SER A 1 75 ? 4.390 2.629 -5.488 1.00 92.00 75 SER A CA 1
ATOM 580 C C . SER A 1 75 ? 4.094 2.452 -6.973 1.00 92.00 75 SER A C 1
ATOM 582 O O . SER A 1 75 ? 5.002 2.561 -7.795 1.00 92.00 75 SER A O 1
ATOM 584 N N . LEU A 1 76 ? 2.826 2.208 -7.319 1.00 89.06 76 LEU A N 1
ATOM 585 C CA . LEU A 1 76 ? 2.389 1.975 -8.704 1.00 89.06 76 LEU A CA 1
ATOM 586 C C . LEU A 1 76 ? 2.878 3.063 -9.673 1.00 89.06 76 LEU A C 1
ATOM 588 O O . LEU A 1 76 ? 3.358 2.762 -10.758 1.00 89.06 76 LEU A O 1
ATOM 592 N N . AS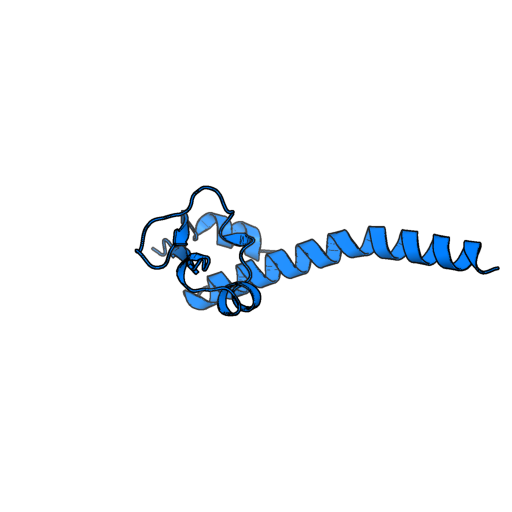N A 1 77 ? 2.860 4.331 -9.259 1.00 92.12 77 ASN A N 1
ATOM 593 C CA . ASN A 1 77 ? 3.348 5.448 -10.075 1.00 92.12 77 ASN A CA 1
ATOM 594 C C . ASN A 1 77 ? 4.847 5.372 -10.433 1.00 92.12 77 ASN A C 1
ATOM 596 O O . ASN A 1 77 ? 5.272 5.992 -11.408 1.00 92.12 77 ASN A O 1
ATOM 600 N N . LYS A 1 78 ? 5.656 4.678 -9.624 1.00 93.31 78 LYS A N 1
ATOM 601 C CA . LYS A 1 78 ? 7.070 4.410 -9.901 1.00 93.31 78 LYS A CA 1
ATOM 602 C C . LYS A 1 78 ? 7.222 3.142 -10.730 1.00 93.31 78 LYS A C 1
ATOM 604 O O . LYS A 1 78 ? 8.034 3.145 -11.645 1.00 93.31 78 LYS A O 1
ATOM 609 N N . GLU A 1 79 ? 6.442 2.103 -10.434 1.00 92.50 79 GLU A N 1
ATOM 610 C CA . GLU A 1 79 ? 6.460 0.841 -11.186 1.00 92.50 79 GLU A CA 1
ATOM 611 C C . GLU A 1 79 ? 6.102 1.052 -12.655 1.00 92.50 79 GLU A C 1
ATOM 613 O O . GLU A 1 79 ? 6.849 0.619 -13.518 1.00 92.50 79 GLU A O 1
ATOM 618 N N . LEU A 1 80 ? 5.061 1.834 -12.953 1.00 91.81 80 LEU A N 1
ATOM 619 C CA . LEU A 1 80 ? 4.626 2.124 -14.328 1.00 91.81 80 LEU A CA 1
ATOM 620 C C . LEU A 1 80 ? 5.670 2.859 -15.189 1.00 91.81 80 LEU A C 1
ATOM 622 O O . LEU A 1 80 ? 5.478 3.014 -16.390 1.00 91.81 80 LEU A O 1
ATOM 626 N N . LYS A 1 81 ? 6.756 3.359 -14.586 1.00 95.12 81 LYS A N 1
ATOM 627 C CA . LYS A 1 81 ? 7.872 4.002 -15.300 1.00 95.12 81 LYS A CA 1
ATOM 628 C C . LYS A 1 81 ? 9.023 3.042 -15.598 1.00 95.12 81 LYS A C 1
ATOM 630 O O . LYS A 1 81 ? 9.960 3.436 -16.288 1.00 95.12 81 LYS A O 1
ATOM 635 N N . LYS A 1 82 ? 9.001 1.834 -15.033 1.00 94.25 82 LYS A N 1
ATOM 636 C CA . LYS A 1 82 ? 10.022 0.808 -15.256 1.00 94.25 82 LYS A CA 1
ATOM 637 C C . LYS A 1 82 ? 9.704 -0.003 -16.516 1.00 94.25 82 LYS A C 1
ATOM 639 O O . LYS A 1 82 ? 8.539 -0.054 -16.915 1.00 94.25 82 LYS A O 1
ATOM 644 N N . PRO A 1 83 ? 10.701 -0.683 -17.107 1.00 94.75 83 PRO A N 1
ATOM 645 C CA . PRO A 1 83 ? 10.453 -1.706 -18.118 1.00 94.75 83 PRO A CA 1
ATOM 646 C C . PRO A 1 83 ? 9.539 -2.812 -17.580 1.00 94.75 83 PRO A C 1
ATOM 648 O O . PRO A 1 83 ? 9.653 -3.181 -16.411 1.00 94.75 83 PRO A O 1
ATOM 651 N N . ASP A 1 84 ? 8.690 -3.377 -18.436 1.00 89.62 84 ASP A N 1
ATOM 652 C CA . ASP A 1 84 ? 7.670 -4.378 -18.079 1.00 89.62 84 ASP A CA 1
ATOM 653 C C . ASP A 1 84 ? 8.217 -5.562 -17.263 1.00 89.62 84 ASP A C 1
ATOM 655 O O . ASP A 1 84 ? 7.594 -6.009 -16.302 1.00 89.62 84 ASP A O 1
ATOM 659 N N . SER A 1 85 ? 9.426 -6.031 -17.582 1.00 90.38 85 SER A N 1
ATOM 660 C CA . SER A 1 85 ? 10.102 -7.127 -16.871 1.00 90.38 85 SER A CA 1
ATOM 661 C C . SER A 1 85 ? 10.450 -6.808 -15.410 1.00 90.38 85 SER A C 1
ATOM 663 O O . SER A 1 85 ? 10.625 -7.707 -14.584 1.00 90.38 85 SER A O 1
ATOM 665 N N . GLU A 1 86 ? 10.577 -5.527 -15.077 1.00 90.94 86 GLU A N 1
ATOM 666 C CA . GLU A 1 86 ? 10.939 -5.039 -13.745 1.00 90.94 86 GLU A CA 1
ATOM 667 C C . GLU A 1 86 ? 9.734 -4.535 -12.948 1.00 90.94 86 GLU A C 1
ATOM 669 O O . GLU A 1 86 ? 9.869 -4.258 -11.753 1.00 90.94 86 GLU A O 1
ATOM 674 N N . GLN A 1 87 ? 8.562 -4.430 -13.581 1.00 94.25 87 GLN A N 1
ATOM 675 C CA . GLN A 1 87 ? 7.351 -3.976 -12.911 1.00 94.25 87 GLN A CA 1
ATOM 676 C C . GLN A 1 87 ? 6.884 -5.001 -11.879 1.00 94.25 87 GLN A C 1
ATOM 678 O O . GLN A 1 87 ? 7.030 -6.220 -12.042 1.00 94.25 87 GLN A O 1
ATOM 683 N N . ARG A 1 88 ? 6.323 -4.485 -10.786 1.00 94.25 88 ARG A N 1
ATOM 684 C CA . ARG A 1 88 ? 5.591 -5.270 -9.794 1.00 94.25 88 ARG A CA 1
ATOM 685 C C . ARG A 1 88 ? 4.191 -4.710 -9.6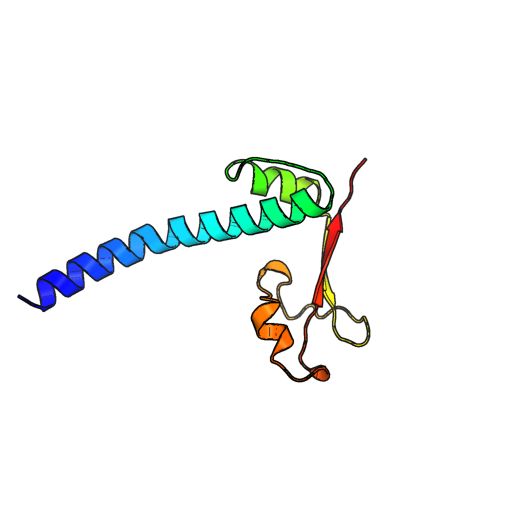12 1.00 94.25 88 ARG A C 1
ATOM 687 O O . ARG A 1 88 ? 4.010 -3.504 -9.450 1.00 94.25 88 ARG A O 1
ATOM 694 N N . TYR A 1 89 ? 3.215 -5.602 -9.598 1.00 93.94 89 TYR A N 1
ATOM 695 C CA . TYR A 1 89 ? 1.804 -5.287 -9.465 1.00 93.94 89 TYR A CA 1
ATOM 696 C C . TYR A 1 89 ? 1.328 -5.740 -8.082 1.00 93.94 89 TYR A C 1
ATOM 698 O O . TYR A 1 89 ? 1.220 -6.943 -7.837 1.00 93.94 89 TYR A O 1
ATOM 706 N N . PRO A 1 90 ? 1.086 -4.801 -7.153 1.00 94.44 90 PRO A N 1
ATOM 707 C CA . PRO A 1 90 ? 0.567 -5.132 -5.843 1.00 94.44 90 PRO A CA 1
ATOM 708 C C . PRO A 1 90 ? -0.887 -5.596 -5.955 1.00 94.44 90 PRO A C 1
ATOM 710 O O . PRO A 1 90 ? -1.734 -4.882 -6.492 1.00 94.44 90 PRO A O 1
ATOM 713 N N . LEU A 1 91 ? -1.162 -6.780 -5.420 1.00 93.94 91 LEU A N 1
ATOM 714 C CA . LEU A 1 91 ? -2.485 -7.376 -5.300 1.00 93.94 91 LEU A CA 1
ATOM 715 C C . LEU A 1 91 ? -2.766 -7.6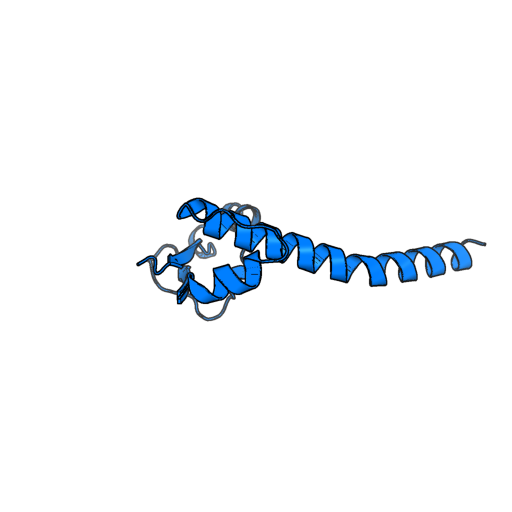58 -3.822 1.00 93.94 91 LEU A C 1
ATOM 717 O O . LEU A 1 91 ? -1.910 -8.177 -3.109 1.00 93.94 91 LEU A O 1
ATOM 721 N N . TYR A 1 92 ? -3.971 -7.323 -3.375 1.00 95.06 92 TYR A N 1
ATOM 722 C CA . TYR A 1 92 ? -4.417 -7.528 -2.001 1.00 95.06 92 TYR A CA 1
ATOM 723 C C . TYR A 1 92 ? -5.611 -8.475 -2.017 1.00 95.06 92 TYR A C 1
ATOM 725 O O . TYR A 1 92 ? -6.622 -8.178 -2.654 1.00 95.06 92 TYR A O 1
ATOM 733 N N . VAL A 1 93 ? -5.488 -9.616 -1.344 1.00 94.38 93 VAL A N 1
ATOM 734 C CA . VAL A 1 93 ? -6.579 -10.582 -1.200 1.00 94.38 93 VAL A CA 1
ATOM 735 C C . VAL A 1 93 ? -7.329 -10.242 0.076 1.00 94.38 93 VAL A C 1
ATOM 737 O O . VAL A 1 93 ? -6.753 -10.240 1.166 1.00 94.38 93 VAL A O 1
ATOM 740 N N . ALA A 1 94 ? -8.612 -9.932 -0.072 1.00 94.69 94 ALA A N 1
ATOM 741 C CA . ALA A 1 94 ? -9.489 -9.613 1.040 1.00 94.69 94 ALA A CA 1
ATOM 742 C C . ALA A 1 94 ? -10.436 -10.777 1.344 1.00 94.69 94 ALA A C 1
ATOM 744 O O . ALA A 1 94 ? -10.989 -11.381 0.426 1.00 94.69 94 ALA A O 1
ATOM 745 N N . SER A 1 95 ? -10.655 -11.044 2.629 1.00 92.81 95 SER A N 1
ATOM 746 C CA . SER A 1 95 ? -11.724 -11.906 3.124 1.00 92.81 95 SER A CA 1
ATOM 747 C C . SER A 1 95 ? -12.829 -11.031 3.702 1.00 92.81 95 SER A C 1
ATOM 749 O O . SER A 1 95 ? -12.630 -10.301 4.681 1.00 92.81 95 SER A O 1
ATOM 751 N N . VAL A 1 96 ? -13.993 -11.085 3.066 1.00 84.62 96 VAL A N 1
ATOM 752 C CA . VAL A 1 96 ? -15.201 -10.387 3.500 1.00 84.62 96 VAL A CA 1
ATOM 753 C C . VAL A 1 96 ? -16.282 -11.452 3.610 1.00 84.62 96 VAL A C 1
ATOM 755 O O . VAL A 1 96 ? -16.675 -12.017 2.591 1.00 84.62 96 VAL A O 1
ATOM 758 N N . ASP A 1 97 ? -16.663 -11.773 4.844 1.00 67.31 97 ASP A N 1
ATOM 759 C CA . ASP A 1 97 ? -17.820 -12.625 5.140 1.00 67.31 97 ASP A CA 1
ATOM 760 C C . ASP A 1 97 ? -19.129 -11.837 4.988 1.00 67.31 97 ASP A C 1
ATOM 762 O O . ASP A 1 97 ? -19.144 -10.638 5.367 1.00 67.31 97 ASP A O 1
#

Foldseek 3Di:
DVVVVVVVVVVVCVVVVVVVVLQVLLVLLQVVCVVVVDHDDSVCSVVVSVVWFPDKFFAAPVRDGDPVDDLSPDDQVVLVPDPSRSHTDIDTHTDDD

Sequence (97 aa):
MVIAVASSLALTHSSLKEKQKNNVRNEKMQNILATIGIYTSRESAEEIYTKHIVEELSLKIDGTNDQSVSTFNISLNKELKKPDSEQRYPLYVASVD

Secondary structure (DSSP, 8-state):
-HHHHHHHHHHHHHHHHHHHHHHHHHHHHHHHHHHTT----TTTHHHHHHHHEEEEEEE-TTS-B-TTS-GGG--HHHHTTS-GGG--EEEEEE---

pLDDT: mean 90.31, std 5.76, range [67.31, 96.19]

Radius of gyration: 17.77 Å; chains: 1; bounding box: 41×48×33 Å